Protein AF-A0A7K4NNM2-F1 (afdb_monomer)

Foldseek 3Di:
DPPPPPPPPPPLPQWDWDWAAAQVRPDIDTDIEHADLDPVSVVSDDPPAAEFEDEPRHHNDCRQDDHRHYRYYDPNVDDFPDQDPVVRDTDD

Secondary structure (DSSP, 8-state):
------------TTEEEEEEE-TTS--EEEEEEE---SHHHHHTS-TTS-EEEE-S---SSSSS--TTSEEEE-TT-----EEETTTTEEE-

Organism: NCBI:txid2511932

Sequence (92 aa):
MMANSKHDSLKIPHTRKTKFLSFDGSIEIVSQHQRPDRFRNLEQVPKDVIRIGRGGGYSYVASSFGKNILTQEMTSFNRILEFDAKSQTVVV

Mean predicted aligned error: 5.91 Å

Nearest PDB structures (foldseek):
  4p8h-assembly2_B  TM=8.756E-01  e=6.362E-04  Mycobacterium tuberculosis H37Rv
  6hf0-assembly1_A  TM=8.967E-01  e=9.437E-04  Mycobacterium tuberculosis
  4p8h-assembly1_A  TM=8.954E-01  e=5.564E-03  Mycobacterium tuberculosis H37Rv
  4aut-assembly1_A  TM=8.276E-01  e=7.237E-03  Mycolicibacterium smegmatis
  7odt-assembly1_a  TM=3.663E-01  e=2.862E+00  Homo sapiens

Radius of gyration: 16.13 Å; Cα contacts (8 Å, |Δi|>4): 150; chains: 1; bounding box: 34×33×49 Å

Structure (mmCIF, N/CA/C/O backbone):
data_AF-A0A7K4NNM2-F1
#
_entry.id   AF-A0A7K4NNM2-F1
#
loop_
_atom_site.group_PDB
_atom_site.id
_atom_site.type_symbol
_atom_site.label_atom_id
_atom_site.label_alt_id
_atom_site.label_comp_id
_atom_site.label_asym_id
_atom_site.label_entity_id
_atom_site.label_seq_id
_atom_site.pdbx_PDB_ins_code
_atom_site.Cartn_x
_atom_site.Cartn_y
_atom_site.Cartn_z
_atom_site.occupancy
_atom_site.B_iso_or_equiv
_atom_site.auth_seq_id
_atom_site.auth_comp_id
_atom_site.auth_asym_id
_atom_site.auth_atom_id
_atom_site.pdbx_PDB_model_num
ATOM 1 N N . MET A 1 1 ? 16.582 -23.074 -15.969 1.00 34.28 1 MET A N 1
ATOM 2 C CA . MET A 1 1 ? 15.288 -22.779 -16.622 1.00 34.28 1 MET A CA 1
ATOM 3 C C . MET A 1 1 ? 15.065 -21.277 -16.576 1.00 34.28 1 MET A C 1
ATOM 5 O O . MET A 1 1 ? 14.844 -20.740 -15.501 1.00 34.28 1 MET A O 1
ATOM 9 N N . MET A 1 2 ? 15.209 -20.591 -17.710 1.00 34.09 2 MET A N 1
ATOM 10 C CA . MET A 1 2 ? 14.842 -19.179 -17.832 1.00 34.09 2 MET A CA 1
ATOM 11 C C . MET A 1 2 ? 13.316 -19.104 -17.862 1.00 34.09 2 MET A C 1
ATOM 13 O O . MET A 1 2 ? 12.694 -19.581 -18.810 1.00 34.09 2 MET A O 1
ATOM 17 N N . ALA A 1 3 ? 12.712 -18.569 -16.802 1.00 39.44 3 ALA A N 1
ATOM 18 C CA . ALA A 1 3 ? 11.303 -18.215 -16.820 1.00 39.44 3 ALA A CA 1
ATOM 19 C C . ALA A 1 3 ? 11.133 -17.095 -17.851 1.00 39.44 3 ALA A C 1
ATOM 21 O O . ALA A 1 3 ? 11.531 -15.954 -17.618 1.00 39.44 3 ALA A O 1
ATOM 22 N N . ASN A 1 4 ? 10.617 -17.454 -19.026 1.00 37.97 4 ASN A N 1
ATOM 23 C CA . ASN A 1 4 ? 10.262 -16.507 -20.071 1.00 37.97 4 ASN A CA 1
ATOM 24 C C . ASN A 1 4 ? 9.295 -15.478 -19.482 1.00 37.97 4 ASN A C 1
ATOM 26 O O . ASN A 1 4 ? 8.146 -15.792 -19.173 1.00 37.97 4 ASN A O 1
ATOM 30 N N . SER A 1 5 ? 9.783 -14.249 -19.331 1.00 44.19 5 SER A N 1
ATOM 31 C CA . SER A 1 5 ? 9.057 -13.088 -18.836 1.00 44.19 5 SER A CA 1
ATOM 32 C C . SER A 1 5 ? 8.032 -12.619 -19.869 1.00 44.19 5 SER A C 1
ATOM 34 O O . SER A 1 5 ? 8.165 -11.550 -20.461 1.00 44.19 5 SER A O 1
ATOM 36 N N . LYS A 1 6 ? 6.991 -13.417 -20.104 1.00 42.12 6 LYS A N 1
ATOM 37 C CA . LYS A 1 6 ? 5.778 -12.965 -20.787 1.00 42.12 6 LYS A CA 1
ATOM 38 C C . LYS A 1 6 ? 4.827 -12.353 -19.762 1.00 42.12 6 LYS A C 1
ATOM 40 O O . LYS A 1 6 ? 3.708 -12.809 -19.581 1.00 42.12 6 LYS A O 1
ATOM 45 N N . HIS A 1 7 ? 5.285 -11.301 -19.090 1.00 48.50 7 HIS A N 1
ATOM 46 C CA . HIS A 1 7 ? 4.372 -10.314 -18.524 1.00 48.50 7 HIS A CA 1
ATOM 47 C C . HIS A 1 7 ? 4.104 -9.273 -19.611 1.00 48.50 7 HIS A C 1
ATOM 49 O O . HIS A 1 7 ? 4.463 -8.103 -19.480 1.00 48.50 7 HIS A O 1
ATOM 55 N N . ASP A 1 8 ? 3.467 -9.721 -20.700 1.00 46.75 8 ASP A N 1
ATOM 56 C CA . ASP A 1 8 ? 2.564 -8.831 -21.421 1.00 46.75 8 ASP A CA 1
ATOM 57 C C . ASP A 1 8 ? 1.666 -8.218 -20.356 1.00 46.75 8 ASP A C 1
ATOM 59 O O . ASP A 1 8 ? 1.154 -8.943 -19.502 1.00 46.75 8 ASP A O 1
ATOM 63 N N . SER A 1 9 ? 1.589 -6.888 -20.347 1.00 52.97 9 SER A N 1
ATOM 64 C CA . SER A 1 9 ? 0.845 -6.084 -19.382 1.00 52.97 9 SER A CA 1
ATOM 65 C C . SER A 1 9 ? -0.368 -6.848 -18.856 1.00 52.97 9 SER A C 1
ATOM 67 O O . SER A 1 9 ? -1.368 -6.967 -19.570 1.00 52.97 9 SER A O 1
ATOM 69 N N . LEU A 1 10 ? -0.273 -7.396 -17.637 1.00 56.44 10 LEU A N 1
ATOM 70 C CA . LEU A 1 10 ? -1.440 -7.935 -16.952 1.00 56.44 10 LEU A CA 1
ATOM 71 C C . LEU A 1 10 ? -2.466 -6.806 -17.015 1.00 56.44 10 LEU A C 1
ATOM 73 O O . LEU A 1 10 ? -2.189 -5.707 -16.528 1.00 56.44 10 LEU A O 1
ATOM 77 N N . LYS A 1 11 ? -3.583 -7.025 -17.721 1.00 70.19 11 LYS A N 1
ATOM 78 C CA . LYS A 1 11 ? -4.645 -6.025 -17.891 1.00 70.19 11 LYS A CA 1
ATOM 79 C C . LYS A 1 11 ? -5.396 -5.891 -16.569 1.00 70.19 11 LYS A C 1
ATOM 81 O O . LYS A 1 11 ? -6.554 -6.267 -16.450 1.00 70.19 11 LYS A O 1
ATOM 86 N N . ILE A 1 12 ? -4.693 -5.408 -15.554 1.00 82.94 12 ILE A N 1
ATOM 87 C CA . ILE A 1 12 ? -5.224 -5.112 -14.237 1.00 82.94 12 ILE A CA 1
ATOM 88 C C . ILE A 1 12 ? -5.913 -3.752 -14.368 1.00 82.94 12 ILE A C 1
ATOM 90 O O . ILE A 1 12 ? -5.254 -2.774 -14.751 1.00 82.94 12 ILE A O 1
ATOM 94 N N . PRO A 1 13 ? -7.225 -3.670 -14.096 1.00 85.94 13 PRO A N 1
ATOM 95 C CA . PRO A 1 13 ? -7.960 -2.421 -14.194 1.00 85.94 13 PRO A CA 1
ATOM 96 C C . PRO A 1 13 ? -7.338 -1.315 -13.338 1.00 85.94 13 PRO A C 1
ATOM 98 O O . PRO A 1 13 ? -6.787 -1.563 -12.262 1.00 85.94 13 PRO A O 1
ATOM 101 N N . HIS A 1 14 ? -7.489 -0.073 -13.799 1.00 89.94 14 HIS A N 1
ATOM 102 C CA . HIS A 1 14 ? -7.107 1.126 -13.044 1.00 89.94 14 HIS A CA 1
ATOM 103 C C . HIS A 1 14 ? -5.61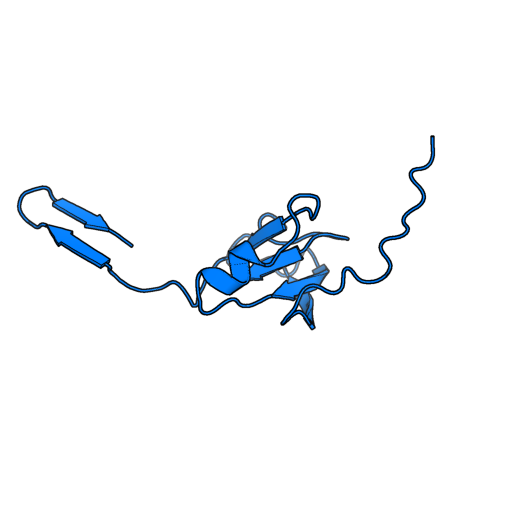5 1.194 -12.678 1.00 89.94 14 HIS A C 1
ATOM 105 O O . HIS A 1 14 ? -5.250 1.727 -11.629 1.00 89.94 14 HIS A O 1
ATOM 111 N N . THR A 1 15 ? -4.750 0.663 -13.542 1.00 93.25 15 THR A N 1
ATOM 112 C CA . THR A 1 15 ? -3.297 0.753 -13.386 1.00 93.25 15 THR A CA 1
ATOM 113 C C . THR A 1 15 ? -2.688 1.845 -14.262 1.00 93.25 15 THR A C 1
ATOM 115 O O . THR A 1 15 ? -3.190 2.180 -15.335 1.00 93.25 15 THR A O 1
ATOM 118 N N . ARG A 1 16 ? -1.578 2.411 -13.789 1.00 94.69 16 ARG A N 1
ATOM 119 C CA . ARG A 1 16 ? -0.703 3.334 -14.523 1.00 94.69 16 ARG A CA 1
ATOM 120 C C . ARG A 1 16 ? 0.753 2.964 -14.267 1.00 94.6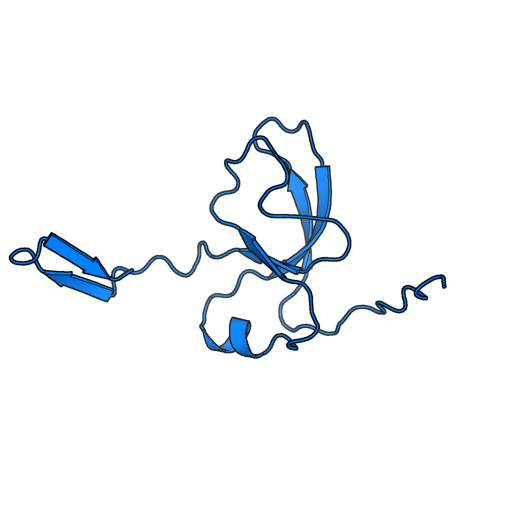9 16 ARG A C 1
ATOM 122 O O . ARG A 1 16 ? 1.064 2.363 -13.244 1.00 94.69 16 ARG A O 1
ATOM 129 N N . LYS A 1 17 ? 1.671 3.393 -15.131 1.00 95.50 17 LYS A N 1
ATOM 130 C CA . LYS A 1 17 ? 3.099 3.380 -14.785 1.00 95.50 17 LYS A CA 1
ATOM 131 C C . LYS A 1 17 ? 3.415 4.572 -13.885 1.00 95.50 17 LYS A C 1
ATOM 133 O O . LYS A 1 17 ? 2.940 5.680 -14.126 1.00 95.50 17 LYS A O 1
ATOM 138 N N . THR A 1 18 ? 4.190 4.361 -12.830 1.00 96.88 18 THR A N 1
ATOM 139 C CA . THR A 1 18 ? 4.635 5.427 -11.921 1.00 96.88 18 THR A CA 1
ATOM 140 C C . THR A 1 18 ? 6.104 5.229 -11.586 1.00 96.88 18 THR A C 1
ATOM 142 O O . THR A 1 18 ? 6.551 4.101 -11.393 1.00 96.88 18 THR A O 1
ATOM 145 N N . LYS A 1 19 ? 6.848 6.336 -11.538 1.00 97.75 19 LYS A N 1
ATOM 146 C CA . LYS A 1 19 ? 8.202 6.394 -10.992 1.00 97.75 19 LYS A CA 1
ATOM 147 C C . LYS A 1 19 ? 8.105 6.510 -9.472 1.00 97.75 19 LYS A C 1
ATOM 149 O O . LYS A 1 19 ? 7.553 7.483 -8.964 1.00 97.75 19 LYS A O 1
ATOM 154 N N . PHE A 1 20 ? 8.613 5.510 -8.769 1.00 98.00 20 PHE A N 1
ATOM 155 C CA . PHE A 1 20 ? 8.713 5.479 -7.318 1.00 98.00 20 PHE A CA 1
ATOM 156 C C . PHE A 1 20 ? 10.138 5.777 -6.881 1.00 98.00 20 PHE A C 1
ATOM 158 O O . PHE A 1 20 ? 11.092 5.345 -7.529 1.00 98.00 20 PHE A O 1
ATOM 165 N N . LEU A 1 21 ? 10.249 6.489 -5.763 1.00 98.12 21 LEU A N 1
ATOM 166 C CA . LEU A 1 21 ? 11.504 6.760 -5.084 1.00 98.12 21 LEU A CA 1
ATOM 167 C C . LEU A 1 21 ? 11.429 6.255 -3.640 1.00 98.12 21 LEU A C 1
ATOM 169 O O . LEU A 1 21 ? 10.350 6.267 -3.026 1.00 98.12 21 LEU A O 1
ATOM 173 N N . SER A 1 22 ? 12.571 5.818 -3.110 1.00 97.94 22 SER A N 1
ATOM 174 C CA . SER A 1 22 ? 12.789 5.792 -1.663 1.00 97.94 22 SER A CA 1
ATOM 175 C C . SER A 1 22 ? 12.750 7.221 -1.124 1.00 97.94 22 SER A C 1
ATOM 177 O O . SER A 1 22 ? 12.874 8.191 -1.873 1.00 97.94 22 SER A O 1
ATOM 179 N N . PHE A 1 23 ? 12.538 7.363 0.178 1.00 97.75 23 PHE A N 1
ATOM 180 C CA . PHE A 1 23 ? 12.332 8.671 0.792 1.00 97.75 23 PHE A CA 1
ATOM 181 C C . PHE A 1 23 ? 13.531 9.619 0.631 1.00 97.75 23 PHE A C 1
ATOM 183 O O . PHE A 1 23 ? 13.351 10.817 0.443 1.00 97.75 23 PHE A O 1
ATOM 190 N N . ASP A 1 24 ? 14.745 9.076 0.634 1.00 97.38 24 ASP A N 1
ATOM 191 C CA . ASP A 1 24 ? 15.999 9.787 0.362 1.00 97.38 24 ASP A CA 1
ATOM 192 C C . ASP A 1 24 ? 16.336 9.914 -1.135 1.00 97.38 24 ASP A C 1
ATOM 194 O O . ASP A 1 24 ? 17.359 10.492 -1.492 1.00 97.38 24 ASP A O 1
ATOM 198 N N . GLY A 1 25 ? 15.513 9.346 -2.020 1.00 97.44 25 GLY A N 1
ATOM 199 C CA . GLY A 1 25 ? 15.749 9.321 -3.461 1.00 97.44 25 GLY A CA 1
ATOM 200 C C . GLY A 1 25 ? 16.883 8.399 -3.923 1.00 97.44 25 GLY A C 1
ATOM 201 O O . GLY A 1 25 ? 17.173 8.381 -5.117 1.00 97.44 25 GLY A O 1
ATOM 202 N N . SER A 1 26 ? 17.511 7.625 -3.029 1.00 97.75 26 SER A N 1
ATOM 203 C CA . SER A 1 26 ? 18.647 6.754 -3.373 1.00 97.75 26 SER A CA 1
ATOM 204 C C . SER A 1 26 ? 18.260 5.566 -4.260 1.00 97.75 26 SER A C 1
ATOM 206 O O . SER A 1 26 ? 19.092 5.052 -5.010 1.00 97.75 26 SER A O 1
ATOM 208 N N . ILE A 1 27 ? 16.994 5.139 -4.215 1.00 97.94 27 ILE A N 1
ATOM 209 C CA . ILE A 1 27 ? 16.456 4.053 -5.033 1.00 97.94 27 ILE A CA 1
ATOM 210 C C . ILE A 1 27 ? 15.299 4.570 -5.879 1.00 97.94 27 ILE A C 1
ATOM 212 O O . ILE A 1 27 ? 14.317 5.093 -5.358 1.00 97.94 27 ILE A O 1
ATOM 216 N N . GLU A 1 28 ? 15.375 4.325 -7.185 1.00 97.69 28 GLU A N 1
ATOM 217 C CA . GLU A 1 28 ? 14.360 4.704 -8.161 1.00 97.69 28 GLU A CA 1
ATOM 218 C C . GLU A 1 28 ? 13.906 3.496 -8.988 1.00 97.69 28 GLU A C 1
ATOM 220 O O . GLU A 1 28 ? 14.725 2.754 -9.538 1.00 97.69 28 GLU A O 1
ATOM 225 N N . ILE A 1 29 ? 12.589 3.307 -9.116 1.00 97.62 29 ILE A N 1
ATOM 226 C CA . ILE A 1 29 ? 12.004 2.252 -9.954 1.00 97.62 29 ILE A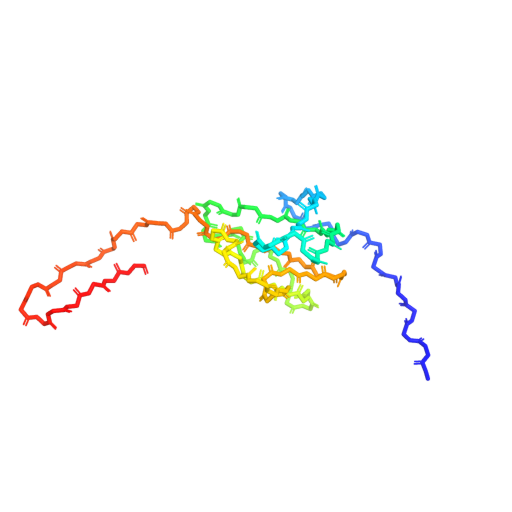 CA 1
ATOM 227 C C . ILE A 1 29 ? 10.721 2.751 -10.624 1.00 97.62 29 ILE A C 1
ATOM 229 O O . ILE A 1 29 ? 9.842 3.304 -9.970 1.00 97.62 29 ILE A O 1
ATOM 233 N N . VAL A 1 30 ? 10.564 2.484 -11.924 1.00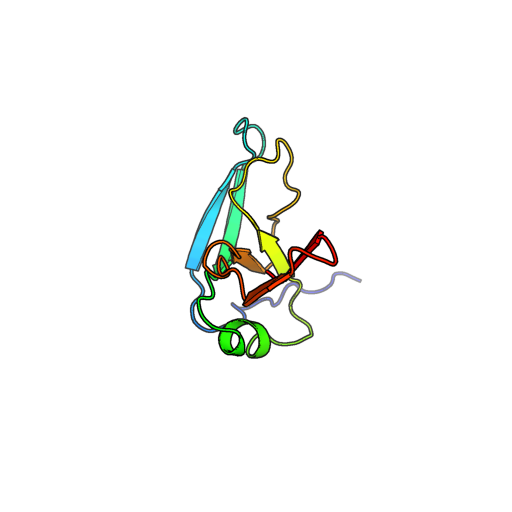 96.25 30 VAL A N 1
ATOM 234 C CA . VAL A 1 30 ? 9.283 2.639 -12.629 1.00 96.25 30 VAL A CA 1
ATOM 235 C C . VAL A 1 30 ? 8.537 1.305 -12.626 1.00 96.25 30 VAL A C 1
ATOM 237 O O . VAL A 1 30 ? 9.053 0.311 -13.138 1.00 96.25 30 VAL A O 1
ATOM 240 N N . SER A 1 31 ? 7.322 1.269 -12.076 1.00 94.06 31 SER A N 1
ATOM 241 C CA . SER A 1 31 ? 6.514 0.044 -11.991 1.00 94.06 31 SER A CA 1
ATOM 242 C C . SER A 1 31 ? 5.017 0.299 -12.189 1.00 94.06 31 SER A C 1
ATOM 244 O O . SER A 1 31 ? 4.580 1.438 -12.387 1.00 94.06 31 SER A O 1
ATOM 246 N N . GLN A 1 32 ? 4.235 -0.787 -12.206 1.00 95.06 32 GLN A N 1
ATOM 247 C CA . GLN A 1 32 ? 2.777 -0.728 -12.277 1.00 95.06 32 GLN A CA 1
ATOM 248 C C . GLN A 1 32 ? 2.215 -0.234 -10.946 1.00 95.06 32 GLN A C 1
ATOM 250 O O . GLN A 1 32 ? 2.578 -0.732 -9.882 1.00 95.06 32 GLN A O 1
ATOM 255 N N . HIS A 1 33 ? 1.306 0.726 -11.019 1.00 96.44 33 HIS A N 1
ATOM 256 C CA . HIS A 1 33 ? 0.731 1.411 -9.877 1.00 96.44 33 HIS A CA 1
ATOM 257 C C . HI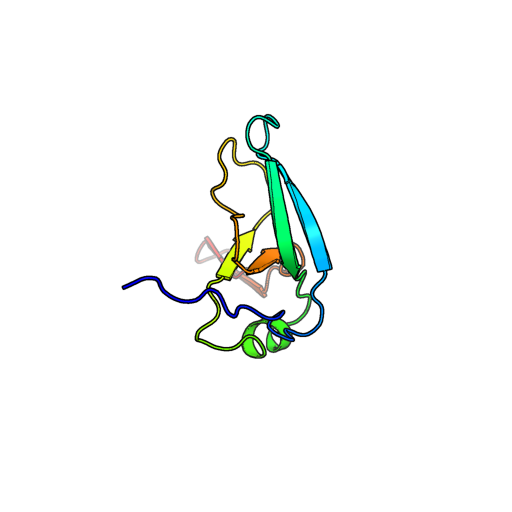S A 1 33 ? -0.791 1.416 -9.980 1.00 96.44 33 HIS A C 1
ATOM 259 O O . HIS A 1 33 ? -1.347 1.860 -10.984 1.00 96.44 33 HIS A O 1
ATOM 265 N N . GLN A 1 34 ? -1.456 0.981 -8.915 1.00 96.44 34 GLN A N 1
ATOM 266 C CA . GLN A 1 34 ? -2.886 1.156 -8.690 1.00 96.44 34 GLN A CA 1
ATOM 267 C C . GLN A 1 34 ? -3.103 1.976 -7.411 1.00 96.44 34 GLN A C 1
ATOM 269 O O . GLN A 1 34 ? -2.471 1.695 -6.396 1.00 96.44 34 GLN A O 1
ATOM 274 N N . ARG A 1 35 ? -4.028 2.943 -7.431 1.00 96.56 35 ARG A N 1
ATOM 275 C CA . ARG A 1 35 ? -4.515 3.637 -6.224 1.00 96.56 35 ARG A CA 1
ATOM 276 C C . ARG A 1 35 ? -5.986 3.277 -5.987 1.00 96.56 35 ARG A C 1
ATOM 278 O O . ARG A 1 35 ? -6.867 4.023 -6.412 1.00 96.56 35 ARG A O 1
ATOM 285 N N . PRO A 1 36 ? -6.265 2.097 -5.414 1.00 95.94 36 PRO A N 1
ATOM 286 C CA . PRO A 1 36 ? -7.628 1.652 -5.150 1.00 95.94 36 PRO A CA 1
ATOM 287 C C . PRO A 1 36 ? -8.332 2.576 -4.147 1.00 95.94 36 PRO A C 1
ATOM 289 O O . PRO A 1 36 ? -7.743 2.996 -3.158 1.00 95.94 36 PRO A O 1
ATOM 292 N N . ASP A 1 37 ? -9.601 2.882 -4.405 1.00 94.50 37 ASP A N 1
ATOM 293 C CA . ASP A 1 37 ? -10.484 3.684 -3.544 1.00 94.50 37 ASP A CA 1
ATOM 294 C C . ASP A 1 37 ? -11.660 2.867 -2.975 1.00 94.50 37 ASP A C 1
ATOM 296 O O . ASP A 1 37 ? -12.428 3.351 -2.144 1.00 94.50 37 ASP A O 1
ATOM 300 N N . ARG A 1 38 ? -11.817 1.616 -3.427 1.00 93.62 38 ARG A N 1
ATOM 301 C CA . ARG A 1 38 ? -12.858 0.674 -3.002 1.00 93.62 38 ARG A CA 1
ATOM 302 C C . ARG A 1 38 ? -12.275 -0.724 -2.860 1.00 93.62 38 ARG A C 1
ATOM 304 O O . ARG A 1 38 ? -11.417 -1.126 -3.645 1.00 93.62 38 ARG A O 1
ATOM 311 N N . PHE A 1 39 ? -12.808 -1.498 -1.915 1.00 92.19 39 PHE A N 1
ATOM 312 C CA . PHE A 1 39 ? -12.342 -2.861 -1.633 1.00 92.19 39 PHE A CA 1
ATOM 313 C C . PHE A 1 39 ? -12.378 -3.772 -2.870 1.00 92.19 39 PHE A C 1
ATOM 315 O O . PHE A 1 39 ? -11.415 -4.478 -3.151 1.00 92.19 39 PHE A O 1
ATOM 322 N N . ARG A 1 40 ? -13.425 -3.657 -3.697 1.00 93.25 40 ARG A N 1
ATOM 323 C CA . ARG A 1 40 ? -13.564 -4.451 -4.927 1.00 93.25 40 ARG A CA 1
ATOM 324 C C . ARG A 1 40 ? -12.392 -4.301 -5.906 1.00 93.25 40 ARG A C 1
ATOM 326 O O . ARG A 1 40 ? -12.112 -5.220 -6.666 1.00 93.25 40 ARG A O 1
ATOM 333 N N . ASN A 1 41 ? -11.705 -3.157 -5.904 1.00 92.12 41 ASN A N 1
ATOM 334 C CA . ASN A 1 41 ? -10.570 -2.913 -6.793 1.00 92.12 41 ASN A CA 1
ATOM 335 C C . ASN A 1 41 ? -9.349 -3.753 -6.378 1.00 92.12 41 ASN A C 1
ATOM 337 O O . ASN A 1 41 ? -8.519 -4.076 -7.225 1.00 92.12 41 ASN A O 1
ATOM 341 N N . LEU A 1 42 ? -9.253 -4.118 -5.092 1.00 92.12 42 LEU A N 1
ATOM 342 C CA . LEU A 1 42 ? -8.235 -5.027 -4.561 1.00 92.12 42 LEU A CA 1
ATOM 343 C C . LEU A 1 42 ? -8.536 -6.483 -4.940 1.00 92.12 42 LEU A C 1
ATOM 345 O O . LEU A 1 42 ? -7.619 -7.236 -5.274 1.00 92.12 42 LEU A O 1
ATOM 349 N N . GLU A 1 43 ? -9.815 -6.866 -4.906 1.00 91.31 43 GLU A N 1
ATOM 350 C CA . GLU A 1 43 ? -10.289 -8.224 -5.213 1.00 91.31 43 GLU A CA 1
ATOM 351 C C . GLU A 1 43 ? -10.217 -8.568 -6.704 1.00 91.31 43 GLU A C 1
ATOM 353 O O . GLU A 1 43 ? -10.040 -9.727 -7.068 1.00 91.31 43 GLU A O 1
ATOM 358 N N . GLN A 1 44 ? -10.325 -7.564 -7.576 1.00 90.94 44 GLN A N 1
ATOM 359 C CA . GLN A 1 44 ? -10.233 -7.732 -9.029 1.00 90.94 44 GLN A CA 1
ATOM 360 C C . GLN A 1 44 ? -8.820 -8.060 -9.530 1.00 90.94 44 GLN A C 1
ATOM 362 O O . GLN A 1 44 ? -8.645 -8.341 -10.717 1.00 90.94 44 GLN A O 1
ATOM 367 N N . VAL A 1 45 ? -7.801 -8.008 -8.667 1.00 91.38 45 VAL A N 1
ATOM 368 C CA . VAL A 1 45 ? -6.434 -8.349 -9.061 1.00 91.38 45 VAL A CA 1
ATOM 369 C C . VAL A 1 45 ? -6.250 -9.873 -9.032 1.00 91.38 45 VAL A C 1
ATOM 371 O O . VAL A 1 45 ? -6.513 -10.482 -7.992 1.00 91.38 45 VAL A O 1
ATOM 374 N N . PRO A 1 46 ? -5.775 -10.503 -10.126 1.00 90.69 46 PRO A N 1
ATOM 375 C CA . PRO A 1 46 ? -5.553 -11.947 -10.156 1.00 90.69 46 PRO A CA 1
ATOM 376 C C . PRO A 1 46 ? -4.581 -12.419 -9.062 1.00 90.69 46 PRO A C 1
ATOM 378 O O . PRO A 1 46 ? -3.652 -11.703 -8.684 1.00 90.69 46 PRO A O 1
ATOM 381 N N . LYS A 1 47 ? -4.808 -13.629 -8.534 1.00 88.94 47 LYS A N 1
ATOM 382 C CA . LYS A 1 47 ? -4.074 -14.168 -7.369 1.00 88.94 47 LYS A CA 1
ATOM 383 C C . LYS A 1 47 ? -2.591 -14.433 -7.639 1.00 88.94 47 LYS A C 1
ATOM 385 O O . LYS A 1 47 ? -1.798 -14.431 -6.706 1.00 88.94 47 LYS A O 1
ATOM 390 N N . ASP A 1 48 ? -2.240 -14.687 -8.891 1.00 90.56 48 ASP A N 1
ATOM 391 C CA . ASP A 1 48 ? -0.887 -14.947 -9.383 1.00 90.56 48 ASP A CA 1
ATOM 392 C C . ASP A 1 48 ? -0.068 -13.664 -9.601 1.00 90.56 48 ASP A C 1
ATOM 394 O O . ASP A 1 48 ? 1.146 -13.723 -9.799 1.00 90.56 48 ASP A O 1
ATOM 398 N N . VAL A 1 49 ? -0.702 -12.489 -9.521 1.00 91.44 49 VAL A N 1
ATOM 399 C CA . VAL A 1 49 ? 0.008 -11.210 -9.562 1.00 91.44 49 VAL A CA 1
ATOM 400 C C . VAL A 1 49 ? 0.732 -10.986 -8.241 1.00 91.44 49 VAL A C 1
ATOM 402 O O . VAL A 1 49 ? 0.118 -10.945 -7.174 1.00 91.44 49 VAL A O 1
ATOM 405 N N . ILE A 1 50 ? 2.042 -10.756 -8.315 1.00 93.88 50 ILE A N 1
ATOM 406 C CA . ILE A 1 50 ? 2.824 -10.298 -7.167 1.00 93.88 50 ILE A CA 1
ATOM 407 C C . ILE A 1 50 ? 2.440 -8.840 -6.880 1.00 93.88 50 ILE A C 1
ATOM 409 O O . ILE A 1 50 ? 2.451 -7.985 -7.774 1.00 93.88 50 ILE A O 1
ATOM 413 N N . ARG A 1 51 ? 2.088 -8.554 -5.625 1.00 94.25 51 ARG A N 1
ATOM 414 C CA . ARG A 1 51 ? 1.579 -7.251 -5.177 1.00 94.25 51 ARG A CA 1
ATOM 415 C C . ARG A 1 51 ? 2.344 -6.770 -3.959 1.00 94.25 51 ARG A C 1
ATOM 417 O O . ARG A 1 51 ? 2.783 -7.580 -3.145 1.00 94.25 51 ARG A O 1
ATOM 424 N N . ILE A 1 52 ? 2.453 -5.456 -3.816 1.00 96.69 52 ILE A N 1
ATOM 425 C CA . ILE A 1 52 ? 2.995 -4.825 -2.615 1.00 96.69 52 ILE A CA 1
ATOM 426 C C . ILE A 1 52 ? 2.154 -3.615 -2.220 1.00 96.69 52 ILE A C 1
ATOM 428 O O . ILE A 1 52 ? 1.787 -2.797 -3.066 1.00 96.69 52 ILE A O 1
ATOM 432 N N . GLY A 1 53 ? 1.838 -3.516 -0.930 1.00 96.69 53 GLY A N 1
ATOM 433 C CA . GLY A 1 53 ? 1.151 -2.359 -0.368 1.00 96.69 53 GLY A CA 1
ATOM 434 C C . GLY A 1 53 ? 2.103 -1.174 -0.219 1.00 96.69 53 GLY A C 1
ATOM 435 O O . GLY A 1 53 ? 3.255 -1.330 0.190 1.00 96.69 53 GLY A O 1
ATOM 436 N N . ARG A 1 54 ? 1.612 0.026 -0.525 1.00 97.88 54 ARG A N 1
ATOM 437 C CA . ARG A 1 54 ? 2.336 1.284 -0.334 1.00 97.88 54 ARG A CA 1
ATOM 438 C C . ARG A 1 54 ? 1.494 2.280 0.453 1.00 97.88 54 ARG A C 1
ATOM 440 O O . ARG A 1 54 ? 0.365 2.579 0.080 1.00 97.88 54 ARG A O 1
ATOM 447 N N . GLY A 1 55 ? 2.067 2.800 1.537 1.00 97.00 55 GLY A N 1
ATOM 448 C CA . GLY A 1 55 ? 1.528 3.939 2.286 1.00 97.00 55 GLY A CA 1
ATOM 449 C C . GLY A 1 55 ? 2.011 5.277 1.715 1.00 97.00 55 GLY A C 1
ATOM 450 O O . GLY A 1 55 ? 2.160 5.429 0.507 1.00 97.00 55 GLY A O 1
ATOM 451 N N . GLY A 1 56 ? 2.339 6.234 2.588 1.00 96.19 56 GLY A N 1
ATOM 452 C CA . GLY A 1 56 ? 2.816 7.571 2.191 1.00 96.19 56 GLY A CA 1
ATOM 453 C C . GLY A 1 56 ? 4.203 7.627 1.530 1.00 96.19 56 GLY A C 1
ATOM 454 O O . GLY A 1 56 ? 4.602 8.677 1.045 1.00 96.19 56 GLY A O 1
ATOM 455 N N . GLY A 1 57 ? 4.938 6.510 1.468 1.00 96.38 57 GLY A N 1
ATOM 456 C CA . GLY A 1 57 ? 6.224 6.451 0.765 1.00 96.38 57 GLY A CA 1
ATOM 457 C C . GLY A 1 57 ? 7.438 6.948 1.555 1.00 96.38 57 GLY A C 1
ATOM 458 O O . GLY A 1 57 ? 8.426 7.328 0.942 1.00 96.38 57 GLY A O 1
ATOM 459 N N . TYR A 1 58 ? 7.385 6.903 2.887 1.00 97.00 58 TYR A N 1
ATOM 460 C CA . TYR A 1 58 ? 8.424 7.434 3.785 1.00 97.00 58 TYR A CA 1
ATOM 461 C C . TYR A 1 58 ? 9.569 6.461 4.120 1.00 97.00 58 TYR A C 1
ATOM 463 O O . TYR A 1 58 ? 10.398 6.748 4.977 1.00 97.00 58 TYR A O 1
ATOM 471 N N . SER A 1 59 ? 9.634 5.293 3.475 1.00 97.19 59 SER A N 1
ATOM 472 C CA . SER A 1 59 ? 10.739 4.353 3.696 1.00 97.19 59 SER A CA 1
ATOM 473 C C . SER A 1 59 ? 11.980 4.770 2.904 1.00 97.19 59 SER A C 1
ATOM 475 O O . SER A 1 59 ? 11.888 5.052 1.711 1.00 97.19 59 SER A O 1
ATOM 477 N N . TYR A 1 60 ? 13.145 4.739 3.553 1.00 97.50 60 TYR A N 1
ATOM 478 C CA . TYR A 1 60 ? 14.463 4.983 2.947 1.00 97.50 60 TYR A CA 1
ATOM 479 C C . TYR A 1 60 ? 14.946 3.828 2.053 1.00 97.50 60 TYR A C 1
ATOM 481 O O . TYR A 1 60 ? 15.966 3.934 1.388 1.00 97.50 60 TYR A O 1
ATOM 489 N N . VAL A 1 61 ? 14.207 2.719 2.007 1.00 96.44 61 VAL A N 1
ATOM 490 C CA . VAL A 1 61 ? 14.486 1.577 1.131 1.00 96.44 61 VAL A CA 1
ATOM 491 C C . VAL A 1 61 ? 13.271 1.277 0.253 1.00 96.44 61 VAL A C 1
ATOM 493 O O . VAL A 1 61 ? 12.152 1.710 0.542 1.00 96.44 61 VAL A O 1
ATOM 496 N N . ALA A 1 62 ? 13.457 0.488 -0.807 1.00 95.81 62 ALA A N 1
ATOM 497 C CA . ALA A 1 62 ? 12.383 0.044 -1.701 1.00 95.81 62 ALA A CA 1
ATOM 498 C C . ALA A 1 62 ? 11.497 -1.057 -1.075 1.00 95.81 62 ALA A C 1
ATOM 500 O O . ALA A 1 62 ? 11.297 -2.124 -1.643 1.00 95.81 62 ALA A O 1
ATOM 501 N N . SER A 1 63 ? 10.956 -0.799 0.118 1.00 95.69 63 SER A N 1
ATOM 502 C CA . SER A 1 63 ? 10.104 -1.725 0.884 1.00 95.69 63 SER A CA 1
ATOM 503 C C . SER A 1 63 ? 8.635 -1.731 0.451 1.00 95.69 63 SER A C 1
ATOM 505 O O . SER A 1 63 ? 7.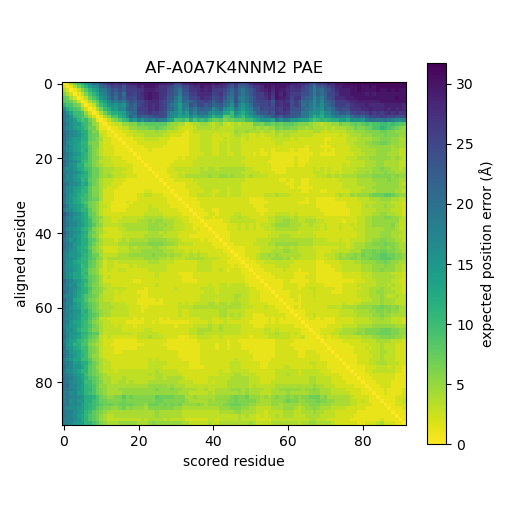857 -2.533 0.949 1.00 95.69 63 SER A O 1
ATOM 507 N N . SER A 1 64 ? 8.231 -0.822 -0.443 1.00 97.06 64 SER A N 1
ATOM 508 C CA . SER A 1 64 ? 6.829 -0.645 -0.872 1.00 97.06 64 SER A CA 1
ATOM 509 C C . SER A 1 64 ? 6.659 -0.507 -2.388 1.00 97.06 64 SER A C 1
ATOM 511 O O . SER A 1 64 ? 5.606 -0.098 -2.876 1.00 97.06 64 SER A O 1
ATOM 513 N N . PHE A 1 65 ? 7.704 -0.811 -3.156 1.00 97.44 65 PHE A N 1
ATOM 514 C CA . PHE A 1 65 ? 7.693 -0.810 -4.617 1.00 97.44 65 PHE A CA 1
ATOM 515 C C . PHE A 1 65 ? 8.831 -1.688 -5.146 1.00 97.44 65 PHE A C 1
ATOM 517 O O . PHE A 1 65 ? 9.792 -1.962 -4.435 1.00 97.44 65 PHE A O 1
ATOM 524 N N . GLY A 1 66 ? 8.735 -2.135 -6.397 1.00 96.00 66 GLY A N 1
ATOM 525 C CA . GLY A 1 66 ? 9.728 -3.027 -6.991 1.00 96.00 66 GLY A CA 1
ATOM 526 C C . GLY A 1 66 ? 9.585 -3.141 -8.503 1.00 96.00 66 GLY A C 1
ATOM 527 O O . GLY A 1 66 ? 8.656 -2.599 -9.101 1.00 96.00 66 GLY A O 1
ATOM 528 N N . LYS A 1 67 ? 10.524 -3.837 -9.146 1.00 93.50 67 LYS A N 1
ATOM 529 C CA . LYS A 1 67 ? 10.435 -4.143 -10.582 1.00 93.50 67 LYS A CA 1
ATOM 530 C C . LYS A 1 67 ? 9.443 -5.288 -10.795 1.00 93.50 67 LYS A C 1
ATOM 532 O O . LYS A 1 67 ? 9.414 -6.220 -10.002 1.00 93.50 67 LYS A O 1
ATOM 537 N N . ASN A 1 68 ? 8.668 -5.230 -11.879 1.00 89.69 68 ASN A N 1
ATOM 538 C CA . ASN A 1 68 ? 7.734 -6.291 -12.295 1.00 89.69 68 ASN A CA 1
ATOM 539 C C . ASN A 1 68 ? 6.697 -6.709 -11.227 1.00 89.69 68 ASN A C 1
ATOM 541 O O . ASN A 1 68 ? 6.216 -7.836 -11.240 1.00 89.69 68 ASN A O 1
ATOM 545 N N . ILE A 1 69 ? 6.337 -5.795 -10.324 1.00 93.69 69 ILE A N 1
ATOM 546 C CA . ILE A 1 69 ? 5.321 -5.980 -9.280 1.00 93.69 69 ILE A CA 1
ATOM 547 C C . ILE A 1 69 ? 4.234 -4.910 -9.426 1.00 93.69 69 ILE A C 1
ATOM 549 O O . ILE A 1 69 ? 4.508 -3.811 -9.922 1.00 93.69 69 ILE A O 1
ATOM 553 N N . LEU A 1 70 ? 3.010 -5.212 -8.985 1.00 95.88 70 LEU A N 1
ATOM 554 C CA . LEU A 1 70 ? 1.969 -4.201 -8.815 1.00 95.88 70 LEU A CA 1
ATOM 555 C C . LEU A 1 70 ? 2.122 -3.516 -7.451 1.00 95.88 70 LEU A C 1
ATOM 557 O O . LEU A 1 70 ? 1.928 -4.141 -6.409 1.00 95.88 70 LEU A O 1
ATOM 561 N N . THR A 1 71 ? 2.402 -2.217 -7.457 1.00 97.19 71 THR A N 1
ATOM 562 C CA . THR A 1 71 ? 2.333 -1.374 -6.261 1.00 97.19 71 THR A CA 1
ATOM 563 C C . THR A 1 71 ? 0.903 -0.871 -6.066 1.00 97.19 71 THR A C 1
ATOM 565 O O . THR A 1 71 ? 0.346 -0.218 -6.952 1.00 97.19 71 THR A O 1
ATOM 568 N N . GLN A 1 72 ? 0.310 -1.157 -4.907 1.00 97.19 72 GLN A N 1
ATOM 569 C CA . GLN A 1 72 ? -1.036 -0.714 -4.534 1.00 97.19 72 GLN A CA 1
ATOM 570 C C . GLN A 1 72 ? -0.950 0.367 -3.451 1.00 97.19 72 GLN A C 1
ATOM 572 O O . GLN A 1 72 ? -0.558 0.090 -2.318 1.00 97.19 72 GLN A O 1
ATOM 577 N N . GLU A 1 73 ? -1.286 1.608 -3.800 1.00 97.50 73 GLU A N 1
ATOM 578 C CA . GLU A 1 73 ? -1.287 2.740 -2.870 1.00 97.50 73 GLU A CA 1
ATOM 579 C C . GLU A 1 73 ? -2.549 2.715 -1.998 1.00 97.50 73 GLU A C 1
ATOM 581 O O . GLU A 1 73 ? -3.661 2.923 -2.480 1.00 97.50 73 GLU A O 1
ATOM 586 N N . MET A 1 74 ? -2.364 2.472 -0.701 1.00 97.56 74 MET A N 1
ATOM 587 C CA . MET A 1 74 ? -3.443 2.231 0.264 1.00 97.56 74 MET A CA 1
ATOM 588 C C . MET A 1 74 ? -3.964 3.512 0.930 1.00 97.56 74 MET A C 1
ATOM 590 O O . MET A 1 74 ? -4.851 3.448 1.773 1.00 97.56 74 MET A O 1
ATOM 594 N N . THR A 1 75 ? -3.445 4.685 0.554 1.00 97.12 75 THR A N 1
ATOM 595 C CA . THR A 1 75 ? -3.727 5.979 1.210 1.00 97.12 75 THR A CA 1
ATOM 596 C C . THR A 1 75 ? -5.190 6.426 1.117 1.00 97.12 75 THR A C 1
ATOM 598 O O . THR A 1 75 ? -5.611 7.282 1.891 1.00 97.12 75 THR A O 1
ATOM 601 N N . SER A 1 76 ? -5.976 5.857 0.197 1.00 96.81 76 SER A N 1
ATOM 602 C CA . SER A 1 76 ? -7.420 6.110 0.090 1.00 96.81 76 SER A CA 1
ATOM 603 C C . SER A 1 76 ? -8.257 5.325 1.116 1.00 96.81 76 SER A C 1
ATOM 605 O O . SER A 1 76 ? -9.416 5.670 1.334 1.00 96.81 76 SER A O 1
ATOM 607 N N . PHE A 1 77 ? -7.703 4.283 1.747 1.00 96.12 77 PHE A N 1
ATOM 608 C CA . PHE A 1 77 ? -8.345 3.529 2.831 1.00 96.12 77 PHE A CA 1
ATOM 609 C C . PHE A 1 77 ? -7.950 4.147 4.177 1.00 96.12 77 PHE A C 1
ATOM 611 O O . PHE A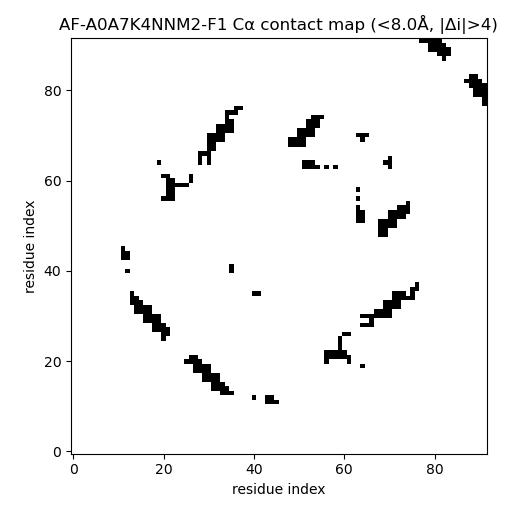 1 77 ? -7.097 3.635 4.891 1.00 96.12 77 PHE A O 1
ATOM 618 N N . ASN A 1 78 ? -8.522 5.311 4.473 1.00 96.06 78 ASN A N 1
ATOM 619 C CA . ASN A 1 78 ? -8.114 6.186 5.576 1.00 96.06 78 ASN A CA 1
ATOM 620 C C . ASN A 1 78 ? -9.249 6.479 6.573 1.00 96.06 78 ASN A C 1
ATOM 622 O O . ASN A 1 78 ? -9.256 7.532 7.212 1.00 96.06 78 ASN A O 1
ATOM 626 N N . ARG A 1 79 ? -10.248 5.597 6.655 1.00 95.94 79 ARG A N 1
ATOM 627 C CA . ARG A 1 79 ? -11.420 5.795 7.515 1.00 95.94 79 ARG A CA 1
ATOM 628 C C . ARG A 1 79 ? -11.184 5.163 8.880 1.00 95.94 79 ARG A C 1
ATOM 630 O O . ARG A 1 79 ? -10.609 4.093 8.963 1.00 95.94 79 ARG A O 1
ATOM 637 N N . ILE A 1 80 ? -11.702 5.798 9.925 1.00 96.88 80 ILE A N 1
ATOM 638 C CA . ILE A 1 80 ? -11.917 5.138 11.215 1.00 96.88 80 ILE A CA 1
ATOM 639 C C . ILE A 1 80 ? -13.284 4.463 11.130 1.00 96.88 80 ILE A C 1
ATOM 641 O O . ILE A 1 80 ? -14.280 5.127 10.835 1.00 96.88 80 ILE A O 1
ATOM 645 N N . LEU A 1 81 ? -13.318 3.150 11.324 1.00 97.06 81 LEU A N 1
ATOM 646 C CA . LEU A 1 81 ? -14.528 2.336 11.238 1.00 97.06 81 LEU A CA 1
ATOM 647 C C . LEU A 1 81 ? -15.229 2.223 12.593 1.00 97.06 81 LEU A C 1
ATOM 649 O O . LEU A 1 81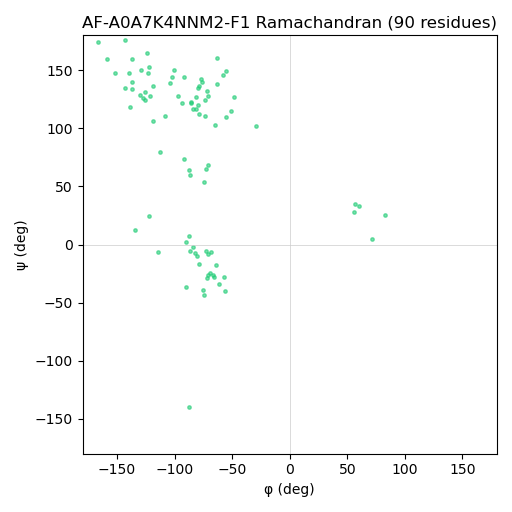 ? -16.456 2.238 12.646 1.00 97.06 81 LEU A O 1
ATOM 653 N N . GLU A 1 82 ? -14.457 2.150 13.676 1.00 98.31 82 GLU A N 1
ATOM 654 C CA . GLU A 1 82 ? -14.972 2.029 15.039 1.00 98.31 82 GLU A CA 1
ATOM 655 C C . GLU A 1 82 ? -13.986 2.644 16.037 1.00 98.31 82 GLU A C 1
ATOM 657 O O . GLU A 1 82 ? -12.771 2.603 15.838 1.00 98.31 82 GLU A O 1
ATOM 662 N N . PHE A 1 83 ? -14.517 3.212 17.117 1.00 97.88 83 PHE A N 1
ATOM 663 C CA . PHE A 1 83 ? -13.748 3.718 18.245 1.00 97.88 83 PHE A CA 1
ATOM 664 C C . PHE A 1 83 ? -14.462 3.330 19.538 1.00 97.88 83 PHE A C 1
ATOM 666 O O . PHE A 1 83 ? -15.584 3.775 19.782 1.00 97.88 83 PHE A O 1
ATOM 673 N N . ASP A 1 84 ? -13.798 2.538 20.375 1.00 98.19 84 ASP A N 1
ATOM 674 C CA . ASP A 1 84 ? -14.292 2.164 21.695 1.00 98.19 84 ASP A CA 1
ATOM 675 C C . ASP A 1 84 ? -13.330 2.663 22.777 1.00 98.19 84 ASP A C 1
ATOM 677 O O . ASP A 1 84 ? -12.253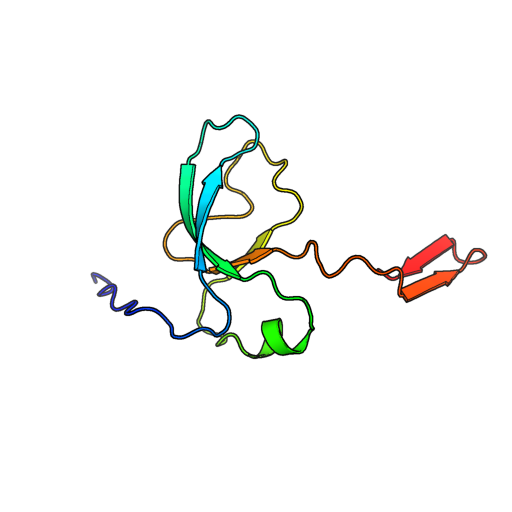 2.109 23.004 1.00 98.19 84 ASP A O 1
ATOM 681 N N . ALA A 1 85 ? -13.750 3.715 23.483 1.00 97.44 85 ALA A N 1
ATOM 682 C CA . ALA A 1 85 ? -12.978 4.318 24.563 1.00 97.44 85 ALA A CA 1
ATOM 683 C C . ALA A 1 85 ? -12.795 3.386 25.769 1.00 97.44 85 ALA A C 1
ATOM 685 O O . ALA A 1 85 ? -11.807 3.517 26.493 1.00 97.44 85 ALA A O 1
ATOM 686 N N . LYS A 1 86 ? -13.735 2.461 26.006 1.00 98.12 86 LYS A N 1
ATOM 687 C CA . LYS A 1 86 ? -13.676 1.551 27.154 1.00 98.12 86 LYS A CA 1
ATOM 688 C C . LYS A 1 86 ? -12.627 0.469 26.931 1.00 98.12 86 LYS A C 1
ATOM 690 O O . LYS A 1 86 ? -11.869 0.174 27.851 1.00 98.12 86 LYS A O 1
ATOM 695 N N . SER A 1 87 ? -12.583 -0.109 25.730 1.00 97.81 87 SER A N 1
ATOM 696 C CA . SER A 1 87 ? -11.559 -1.095 25.356 1.00 97.81 87 SER A CA 1
ATOM 697 C C . SER A 1 87 ? -10.272 -0.477 24.807 1.00 97.81 87 SER A C 1
ATOM 699 O O . SER A 1 87 ? -9.313 -1.208 24.583 1.00 97.81 87 SER A O 1
ATOM 701 N N . GLN A 1 88 ? -10.232 0.846 24.607 1.00 97.88 88 GLN A N 1
ATOM 702 C CA . GLN A 1 88 ? -9.121 1.562 23.967 1.00 97.88 88 GLN A CA 1
ATOM 703 C C . GLN A 1 88 ? -8.802 1.029 22.558 1.00 97.88 88 GLN A C 1
ATOM 705 O O . GLN A 1 88 ? -7.647 1.012 22.132 1.00 97.88 88 GLN A O 1
ATOM 710 N N . THR A 1 89 ? -9.836 0.606 21.825 1.00 98.19 89 THR A N 1
ATOM 711 C CA . THR A 1 89 ? -9.706 0.022 20.484 1.00 98.19 89 THR A CA 1
ATOM 712 C C . THR A 1 89 ? -10.119 1.020 19.411 1.00 98.19 89 THR A C 1
ATOM 714 O O . THR A 1 89 ? -11.129 1.714 19.540 1.00 98.19 89 THR A O 1
ATOM 717 N N . VAL A 1 90 ? -9.356 1.057 18.318 1.00 97.88 90 VAL A N 1
ATOM 718 C CA . VAL A 1 90 ? -9.705 1.779 17.091 1.00 97.88 90 VAL A CA 1
ATOM 719 C C . VAL A 1 90 ? -9.634 0.803 15.928 1.00 97.88 90 VAL A C 1
ATOM 721 O O . VAL A 1 90 ? -8.596 0.177 15.715 1.00 97.88 90 VAL A O 1
ATOM 724 N N . VAL A 1 91 ? -10.724 0.677 15.176 1.00 97.88 91 VAL A N 1
ATOM 725 C CA . VAL A 1 91 ? -10.752 -0.092 13.928 1.00 97.88 91 VAL A CA 1
ATOM 726 C C . VAL A 1 91 ? -10.557 0.883 12.774 1.00 97.88 91 VAL A C 1
ATOM 728 O O . VAL A 1 91 ? -11.257 1.894 12.689 1.00 97.88 91 VAL A O 1
ATOM 731 N N . VAL A 1 92 ? -9.595 0.584 11.904 1.00 95.25 92 VAL A N 1
ATOM 732 C CA . VAL A 1 92 ? -9.188 1.395 10.744 1.00 95.25 92 VAL A CA 1
ATOM 733 C C . VAL A 1 92 ? -9.219 0.577 9.460 1.00 95.25 92 VAL A C 1
ATOM 735 O O . VAL A 1 92 ? -9.055 -0.660 9.554 1.00 95.25 92 VAL A O 1
#

pLDDT: mean 89.54, std 16.63, range [34.09, 98.31]

Solvent-accessible surface area (backbone atoms only — not comparable to full-atom values): 5808 Å² total; per-residue (Å²): 134,82,78,78,82,76,72,64,76,76,88,52,82,78,59,44,80,43,80,44,55,16,55,79,57,86,44,78,46,68,24,43,33,30,70,46,79,51,73,68,61,65,70,69,48,64,87,87,56,59,71,35,67,21,69,95,52,80,44,75,50,72,83,39,52,51,79,95,28,40,24,35,35,48,72,62,74,74,57,79,77,44,77,38,82,88,79,71,44,74,41,107